Protein AF-A0A328BZM4-F1 (afdb_monomer)

pLDDT: mean 88.06, std 9.29, range [55.91, 97.25]

Organism: NCBI:txid2094024

Sequence (76 aa):
METENYEMVKKIILNDQLEQPEKLKLLVIKNSLSDLDKERIKQAVLESVSRKTDYPPDELAKLTCKAIYLIDSYEN

Structure (mmCIF, N/CA/C/O backbone):
data_AF-A0A328BZM4-F1
#
_entry.id   AF-A0A328BZM4-F1
#
loop_
_atom_site.group_PDB
_atom_site.id
_atom_site.type_symbol
_atom_site.label_atom_id
_atom_site.label_alt_id
_atom_site.label_comp_id
_atom_site.label_asym_id
_atom_site.label_entity_id
_atom_site.label_seq_id
_atom_site.pdbx_PDB_ins_code
_atom_site.Cartn_x
_atom_site.Cartn_y
_atom_site.Cartn_z
_atom_site.occupancy
_atom_site.B_iso_or_equiv
_atom_sit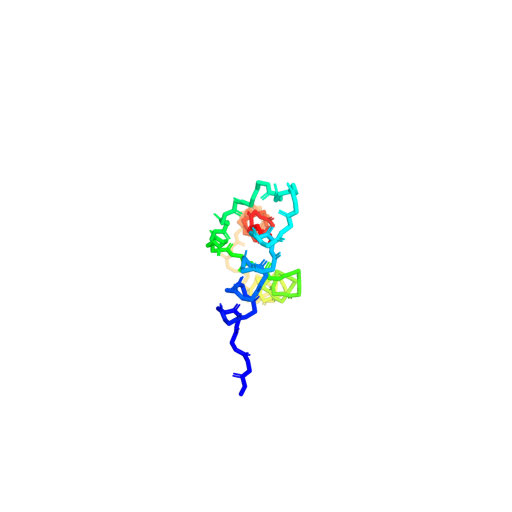e.auth_seq_id
_atom_site.auth_comp_id
_atom_site.auth_asym_id
_atom_site.auth_atom_id
_atom_site.pdbx_PDB_model_num
ATOM 1 N N . MET A 1 1 ? -4.402 -22.800 17.564 1.00 55.91 1 MET A N 1
ATOM 2 C CA . MET A 1 1 ? -3.920 -21.542 16.963 1.00 55.91 1 MET A CA 1
ATOM 3 C C . MET A 1 1 ? -5.092 -20.584 17.039 1.00 55.91 1 MET A C 1
ATOM 5 O O . MET A 1 1 ? -6.125 -20.903 16.462 1.00 55.91 1 MET A O 1
ATOM 9 N N . GLU A 1 2 ? -5.011 -19.534 17.853 1.00 61.84 2 GLU A N 1
ATOM 10 C CA . GLU A 1 2 ? -6.076 -18.523 17.912 1.00 61.84 2 GLU A CA 1
ATOM 11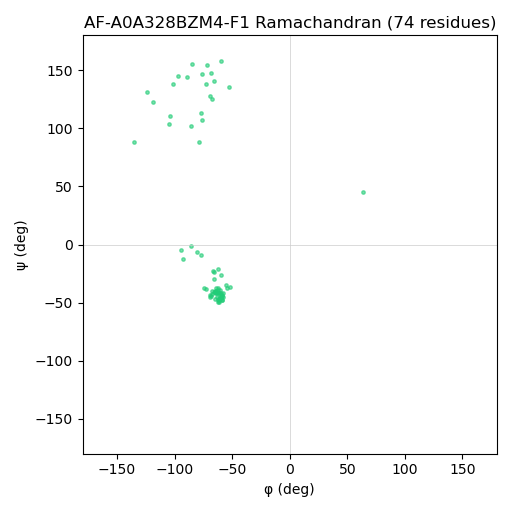 C C . GLU A 1 2 ? -6.094 -17.777 16.572 1.00 61.84 2 GLU A C 1
ATOM 13 O O . GLU A 1 2 ? -5.058 -17.327 16.087 1.00 61.84 2 GLU A O 1
ATOM 18 N N . THR A 1 3 ? -7.252 -17.738 15.917 1.00 85.94 3 THR A N 1
ATOM 19 C CA . THR A 1 3 ? -7.442 -16.986 14.667 1.00 85.94 3 THR A CA 1
ATOM 20 C C . THR A 1 3 ? -7.770 -15.531 14.988 1.00 85.94 3 THR A C 1
ATOM 22 O O . THR A 1 3 ? -8.392 -15.275 16.017 1.00 85.94 3 THR A O 1
ATOM 25 N N . GLU A 1 4 ? -7.490 -14.593 14.084 1.00 81.44 4 GLU A N 1
ATOM 26 C CA . GLU A 1 4 ? -7.891 -13.181 14.236 1.00 81.44 4 GLU A CA 1
ATOM 27 C C . GLU A 1 4 ? -9.391 -13.019 14.550 1.00 81.44 4 GLU A C 1
ATOM 29 O O . GLU A 1 4 ? -9.779 -12.206 15.388 1.00 81.44 4 GLU A O 1
ATOM 34 N N . ASN A 1 5 ? -10.236 -13.874 13.964 1.00 85.31 5 ASN A N 1
ATOM 35 C CA . ASN A 1 5 ? -11.675 -13.911 14.237 1.00 85.31 5 ASN A CA 1
ATOM 36 C C . ASN A 1 5 ? -12.001 -14.251 15.699 1.00 85.31 5 ASN A C 1
ATOM 38 O O . ASN A 1 5 ? -12.942 -13.704 16.268 1.00 85.31 5 ASN A O 1
ATOM 42 N N . TYR A 1 6 ? -11.228 -15.145 16.315 1.00 90.19 6 TYR A N 1
ATOM 43 C CA . TYR A 1 6 ? -11.426 -15.552 17.705 1.00 90.19 6 TYR A CA 1
ATOM 44 C C . TYR A 1 6 ? -11.080 -14.405 18.664 1.00 90.19 6 TYR A C 1
ATOM 46 O O . TYR A 1 6 ? -11.874 -14.081 19.547 1.00 90.19 6 TYR A O 1
ATOM 54 N N . GLU A 1 7 ? -9.955 -13.724 18.433 1.00 89.38 7 GLU A N 1
ATOM 55 C CA . GLU A 1 7 ? -9.557 -12.554 19.224 1.00 89.38 7 GLU A CA 1
ATOM 56 C C . GLU A 1 7 ? -10.541 -11.387 19.077 1.00 89.38 7 GLU A C 1
ATOM 58 O O . GLU A 1 7 ? -10.857 -10.703 20.054 1.00 89.38 7 GLU A O 1
ATOM 63 N N . MET A 1 8 ? -11.091 -11.186 17.876 1.00 88.81 8 MET A N 1
ATOM 64 C CA . MET A 1 8 ? -12.135 -10.189 17.645 1.00 88.81 8 MET A CA 1
ATOM 65 C C . MET A 1 8 ? -13.401 -10.504 18.452 1.00 88.81 8 MET A C 1
ATOM 67 O O . MET A 1 8 ? -13.895 -9.639 19.175 1.00 88.81 8 MET A O 1
ATOM 71 N N . VAL A 1 9 ? -13.899 -11.745 18.385 1.00 92.25 9 VAL A N 1
ATOM 72 C CA . VAL A 1 9 ? -15.086 -12.186 19.141 1.00 92.25 9 VAL A CA 1
ATOM 73 C C . VAL A 1 9 ? -14.873 -12.012 20.646 1.00 92.25 9 VAL A C 1
ATOM 75 O O . VAL A 1 9 ? -15.747 -11.485 21.333 1.00 92.25 9 VAL A O 1
ATOM 78 N N . LYS A 1 10 ? -13.693 -12.375 21.155 1.00 93.69 10 LYS A N 1
ATOM 79 C CA . LYS A 1 10 ? -13.339 -12.219 22.570 1.00 93.69 10 LYS A CA 1
ATOM 80 C C . LYS A 1 10 ? -13.401 -10.759 23.027 1.00 93.69 10 LYS A C 1
ATOM 82 O O . LYS A 1 10 ? -13.992 -10.478 24.067 1.00 93.69 10 LYS A O 1
ATOM 87 N N . LYS A 1 11 ? -12.855 -9.820 22.245 1.00 91.38 11 LYS A N 1
ATOM 88 C CA . LYS A 1 11 ? -12.918 -8.379 22.558 1.00 91.38 11 LYS A CA 1
ATOM 89 C C . LYS A 1 11 ? -14.346 -7.833 22.538 1.00 91.38 11 LYS A C 1
ATOM 91 O O . LYS A 1 11 ? -14.691 -7.044 23.411 1.00 91.38 11 LYS A O 1
ATOM 96 N N . ILE A 1 12 ? -15.172 -8.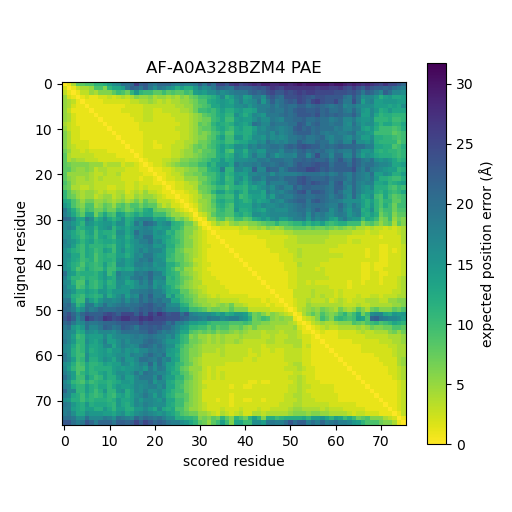266 21.582 1.00 92.81 12 ILE A N 1
ATOM 97 C CA . ILE A 1 12 ? -16.583 -7.855 21.499 1.00 92.81 12 ILE A CA 1
ATOM 98 C C . ILE A 1 12 ? -17.340 -8.296 22.755 1.00 92.81 12 ILE A C 1
ATOM 100 O O . ILE A 1 12 ? -18.024 -7.479 23.365 1.00 92.81 12 ILE A O 1
ATOM 104 N N . ILE A 1 13 ? -17.175 -9.559 23.164 1.00 94.69 13 ILE A N 1
ATOM 105 C CA . ILE A 1 13 ? -17.832 -10.108 24.359 1.00 94.69 13 ILE A CA 1
ATOM 106 C C . ILE A 1 13 ? -17.405 -9.342 25.615 1.00 94.69 13 ILE A C 1
ATOM 108 O O . ILE A 1 13 ? -18.254 -8.965 26.414 1.00 94.69 13 ILE A O 1
ATOM 112 N N . LEU A 1 14 ? -16.104 -9.085 25.783 1.00 95.31 14 LEU A N 1
ATOM 113 C CA . LEU A 1 14 ? -15.597 -8.349 26.944 1.00 95.31 14 LEU A CA 1
ATOM 114 C C . LEU A 1 14 ? -16.133 -6.913 27.007 1.00 95.31 14 LEU A C 1
ATOM 116 O O . LEU A 1 14 ? -16.457 -6.441 28.090 1.00 95.31 14 LEU A O 1
ATOM 120 N N . ASN A 1 15 ? -16.245 -6.228 25.866 1.00 94.69 15 ASN A N 1
ATOM 121 C CA . ASN A 1 15 ? -16.770 -4.865 25.811 1.00 94.69 15 ASN A CA 1
ATOM 122 C C . ASN A 1 15 ? -18.253 -4.792 26.204 1.00 94.69 15 ASN A C 1
ATOM 124 O O . ASN A 1 15 ? -18.635 -3.882 26.928 1.00 94.69 15 ASN A O 1
ATOM 128 N N . ASP A 1 16 ? -19.071 -5.755 25.765 1.00 93.25 16 ASP A N 1
ATOM 129 C CA . ASP A 1 16 ? -20.509 -5.820 26.084 1.00 93.25 16 ASP A CA 1
ATOM 130 C C . ASP A 1 16 ? -20.782 -6.063 27.581 1.00 93.25 16 ASP A C 1
ATOM 132 O O . ASP A 1 16 ? -21.825 -5.684 28.105 1.00 93.25 16 ASP A O 1
ATOM 136 N N . GLN A 1 17 ? -19.819 -6.656 28.290 1.00 94.69 17 GLN A N 1
ATOM 137 C CA . GLN A 1 17 ? -19.892 -6.903 29.733 1.00 94.69 17 GLN A CA 1
ATOM 138 C C . GLN A 1 17 ? -19.541 -5.676 30.592 1.00 94.69 17 GLN A C 1
ATOM 140 O O . GLN A 1 17 ? -19.669 -5.740 31.816 1.00 94.69 17 GLN A O 1
ATOM 145 N N . LEU A 1 18 ? -19.080 -4.575 29.991 1.00 92.81 18 LEU A N 1
ATOM 146 C CA . LEU A 1 18 ? -18.774 -3.341 30.715 1.00 92.81 18 LEU A CA 1
ATOM 147 C C . LEU A 1 18 ? -20.064 -2.598 31.088 1.00 92.81 18 LEU A C 1
ATOM 149 O O . LEU A 1 18 ? -21.022 -2.571 30.324 1.00 92.81 18 LEU A O 1
ATOM 153 N N . GLU A 1 19 ? -20.066 -1.907 32.232 1.00 92.38 19 GLU A N 1
ATOM 154 C CA . GLU A 1 19 ? -21.191 -1.043 32.638 1.00 92.38 19 GLU A CA 1
ATOM 155 C C . GLU A 1 19 ? -21.465 0.081 31.620 1.00 92.38 19 GLU A C 1
ATOM 157 O O . GLU A 1 19 ? -22.588 0.576 31.512 1.00 92.38 19 GLU A O 1
ATOM 162 N N . GLN A 1 20 ? -20.432 0.479 30.868 1.00 93.31 20 GLN A N 1
ATOM 163 C CA . GLN A 1 20 ? -20.501 1.437 29.766 1.00 93.31 20 GLN A CA 1
ATOM 164 C C . GLN A 1 20 ? -19.696 0.903 28.569 1.00 93.31 20 GLN A C 1
ATOM 166 O O . GLN A 1 20 ? -18.500 1.183 28.467 1.00 93.31 20 GLN A O 1
ATOM 171 N N . PRO A 1 21 ? -20.315 0.115 27.674 1.00 93.69 21 PRO A N 1
ATOM 172 C CA . PRO A 1 21 ? -19.626 -0.467 26.528 1.00 93.69 21 PRO A CA 1
ATOM 173 C C . PRO A 1 21 ? -19.172 0.611 25.536 1.00 93.69 21 PRO A C 1
ATOM 175 O O . PRO A 1 21 ? -19.911 1.550 25.223 1.00 93.69 21 PRO A O 1
ATOM 178 N N . GLU A 1 22 ? -17.974 0.449 24.972 1.00 94.38 22 GLU A N 1
ATOM 179 C CA . GLU A 1 22 ? -17.510 1.296 23.876 1.00 94.38 22 GLU A CA 1
ATOM 180 C C . GLU A 1 22 ? -18.319 1.027 22.604 1.00 94.38 22 GLU A C 1
ATOM 182 O O . GLU A 1 22 ? -18.723 -0.103 22.306 1.00 94.38 22 GLU A O 1
ATOM 187 N N . LYS A 1 23 ? -18.516 2.069 21.791 1.00 90.88 23 LYS A N 1
ATOM 188 C CA . LYS A 1 23 ? -19.149 1.925 20.480 1.00 90.88 23 LYS A CA 1
ATOM 189 C C . LYS A 1 23 ? -18.139 1.392 19.468 1.00 90.88 23 LYS A C 1
ATOM 191 O O . LYS A 1 23 ? -17.482 2.155 18.760 1.00 90.88 23 LYS A O 1
ATOM 196 N N . LEU A 1 24 ? -18.047 0.072 19.380 1.00 89.44 24 LEU A N 1
ATOM 197 C CA . LEU A 1 24 ? -17.170 -0.598 18.427 1.00 89.44 24 LEU A CA 1
ATOM 198 C C . LEU A 1 24 ? -17.716 -0.479 16.994 1.00 89.44 24 LEU A C 1
ATOM 200 O O . LEU A 1 24 ? -18.911 -0.650 16.745 1.00 89.44 24 LEU A O 1
ATOM 204 N N . LYS A 1 25 ? -16.828 -0.212 16.029 1.00 87.00 25 LYS A N 1
ATOM 205 C CA . LYS A 1 25 ? -17.123 -0.252 14.590 1.00 87.00 25 LYS A CA 1
ATOM 206 C C . LYS A 1 25 ? -16.235 -1.301 13.939 1.00 87.00 25 LYS A C 1
ATOM 208 O O . LYS A 1 25 ? -15.014 -1.209 14.009 1.00 87.00 25 LYS A O 1
ATOM 213 N N . LEU A 1 26 ? -16.853 -2.275 13.281 1.00 82.06 26 LEU A N 1
ATOM 214 C CA . LEU A 1 26 ? -16.121 -3.296 12.543 1.00 82.06 26 LEU A CA 1
ATOM 215 C C . LEU A 1 26 ? -15.641 -2.691 11.218 1.00 82.06 26 LEU A C 1
ATOM 217 O O . LEU A 1 26 ? -16.447 -2.307 10.367 1.00 82.06 26 LEU A O 1
ATOM 221 N N . LEU A 1 27 ? -14.324 -2.550 11.079 1.00 79.31 27 LEU A N 1
ATOM 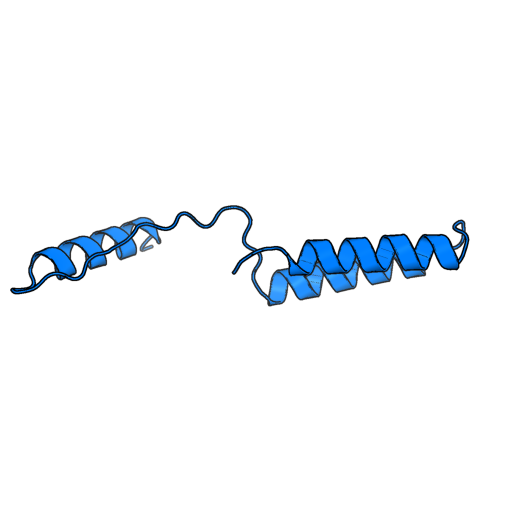222 C CA . LEU A 1 27 ? -13.668 -2.097 9.858 1.00 79.31 27 LEU A CA 1
ATOM 223 C C . LEU A 1 27 ? -13.048 -3.313 9.182 1.00 79.31 27 LEU A C 1
ATOM 225 O O . LEU A 1 27 ? -12.104 -3.909 9.689 1.00 79.31 27 LEU A O 1
ATOM 229 N N . VAL A 1 28 ? -13.610 -3.693 8.039 1.00 72.38 28 VAL A N 1
ATOM 230 C CA . VAL A 1 28 ? -12.991 -4.688 7.167 1.00 72.38 28 VAL A CA 1
ATOM 231 C C . VAL A 1 28 ? -12.020 -3.937 6.271 1.00 72.38 28 VAL A C 1
ATOM 233 O O . VAL A 1 28 ? -12.446 -3.286 5.316 1.00 72.38 28 VAL A O 1
ATOM 236 N N . ILE A 1 29 ? -10.732 -4.006 6.591 1.00 70.81 29 ILE A N 1
ATOM 237 C CA . ILE A 1 29 ? -9.692 -3.409 5.757 1.00 70.81 29 ILE A CA 1
ATOM 238 C C . ILE A 1 29 ? -9.504 -4.327 4.546 1.00 70.81 29 ILE A C 1
ATOM 240 O O . ILE A 1 29 ? -9.033 -5.457 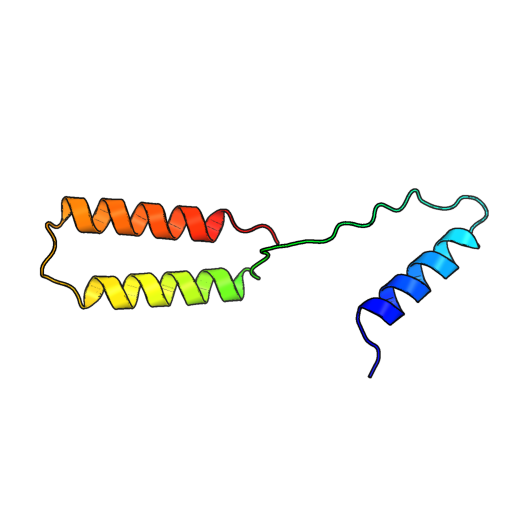4.662 1.00 70.81 29 ILE A O 1
ATOM 244 N N . LYS A 1 30 ? -9.973 -3.877 3.380 1.00 67.38 30 LYS A N 1
ATOM 245 C CA . LYS A 1 30 ? -9.729 -4.542 2.096 1.00 67.38 30 LYS A CA 1
ATOM 246 C C . LYS A 1 30 ? -8.635 -3.773 1.380 1.00 67.38 30 LYS A C 1
ATOM 248 O O . LYS A 1 30 ? -8.697 -2.551 1.335 1.00 67.38 30 LYS A O 1
ATOM 253 N N . ASN A 1 31 ? -7.707 -4.493 0.757 1.00 65.81 31 ASN A N 1
ATOM 254 C CA . ASN A 1 31 ? -6.564 -3.904 0.061 1.00 65.81 31 ASN A CA 1
ATOM 255 C C . ASN A 1 31 ? -5.627 -3.136 1.008 1.00 65.81 31 ASN A C 1
ATOM 257 O O . ASN A 1 31 ? -5.213 -2.029 0.674 1.00 65.81 31 ASN A O 1
ATOM 261 N N . SER A 1 32 ? -5.287 -3.709 2.166 1.00 76.19 32 SER A N 1
ATOM 262 C CA . SER A 1 32 ? -4.136 -3.224 2.923 1.00 76.19 32 SER A CA 1
ATOM 263 C C . SER A 1 32 ? -2.857 -3.931 2.515 1.00 76.19 32 SER A C 1
ATOM 265 O O . SER A 1 32 ? -2.843 -5.116 2.177 1.00 76.19 32 SER A O 1
ATOM 267 N N . LEU A 1 33 ? -1.777 -3.164 2.525 1.00 84.19 33 LEU A N 1
ATOM 268 C CA . LEU A 1 33 ? -0.416 -3.663 2.430 1.00 84.19 33 LEU A CA 1
ATOM 269 C C . LEU A 1 33 ? 0.308 -3.136 3.653 1.00 84.19 33 LEU A C 1
ATOM 271 O O . LEU A 1 33 ? 0.231 -1.937 3.908 1.00 84.19 33 LEU A O 1
ATOM 275 N N . SER A 1 34 ? 1.029 -3.997 4.371 1.00 88.19 34 SER A N 1
ATOM 276 C CA . SER A 1 34 ? 1.904 -3.511 5.437 1.00 88.19 34 SER A CA 1
ATOM 277 C C . SER A 1 34 ? 2.952 -2.549 4.866 1.00 88.19 34 SER A C 1
ATOM 279 O O . SER A 1 34 ? 3.290 -2.622 3.681 1.00 88.19 34 SER A O 1
ATOM 281 N N . ASP A 1 35 ? 3.520 -1.678 5.703 1.00 90.56 35 ASP A N 1
ATOM 282 C CA . ASP A 1 35 ? 4.601 -0.779 5.271 1.00 90.56 35 ASP A CA 1
ATOM 283 C C . ASP A 1 35 ? 5.768 -1.559 4.641 1.00 90.56 35 ASP A C 1
ATOM 285 O O . ASP A 1 35 ? 6.307 -1.161 3.607 1.00 90.56 35 ASP A O 1
ATOM 289 N N . LEU A 1 36 ? 6.080 -2.737 5.191 1.00 92.75 36 LEU A N 1
ATOM 290 C CA . LEU A 1 36 ? 7.092 -3.641 4.648 1.00 92.75 36 LEU A CA 1
ATOM 291 C C . LEU A 1 36 ? 6.713 -4.184 3.260 1.00 92.75 36 LEU A C 1
ATOM 293 O O . LEU A 1 36 ? 7.570 -4.286 2.381 1.00 92.75 36 LEU A O 1
ATOM 297 N N . ASP A 1 37 ? 5.447 -4.542 3.041 1.00 93.75 37 ASP A N 1
ATOM 298 C CA . ASP A 1 37 ? 4.990 -5.011 1.729 1.00 93.75 37 ASP A CA 1
ATOM 299 C C . ASP A 1 37 ? 5.036 -3.884 0.694 1.00 93.75 37 ASP A C 1
ATOM 301 O O . ASP A 1 37 ? 5.487 -4.101 -0.433 1.00 93.75 37 ASP A O 1
ATOM 305 N N . LYS A 1 38 ? 4.655 -2.661 1.083 1.00 94.62 38 LYS A N 1
ATOM 306 C CA . LYS A 1 38 ? 4.771 -1.469 0.229 1.00 94.62 38 LYS A CA 1
ATOM 307 C C . LYS A 1 38 ? 6.218 -1.225 -0.188 1.00 94.62 38 LYS A C 1
ATOM 309 O O . LYS A 1 38 ? 6.482 -1.031 -1.375 1.00 94.62 38 LYS A O 1
ATOM 314 N N . GLU A 1 39 ? 7.162 -1.271 0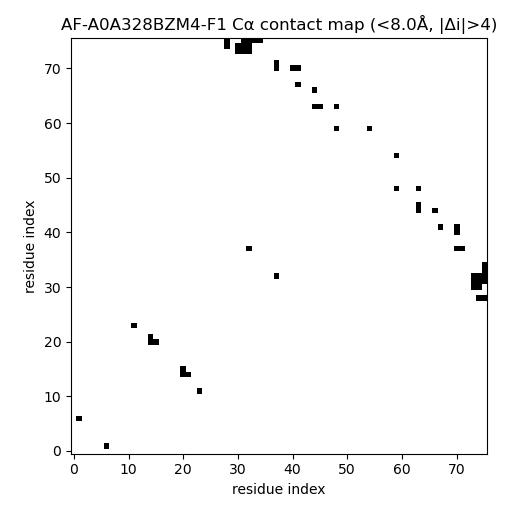.753 1.00 96.00 39 GLU A N 1
ATOM 315 C CA . GLU A 1 39 ? 8.592 -1.114 0.458 1.00 96.00 39 GLU A CA 1
ATOM 316 C C . GLU A 1 39 ? 9.104 -2.186 -0.508 1.00 96.00 39 GLU A C 1
ATOM 318 O O . GLU A 1 39 ? 9.748 -1.864 -1.510 1.00 96.00 39 GLU A O 1
ATOM 323 N N . ARG A 1 40 ? 8.755 -3.455 -0.268 1.00 97.25 40 ARG A N 1
ATOM 324 C CA . ARG A 1 40 ? 9.150 -4.573 -1.139 1.00 97.25 40 ARG A CA 1
ATOM 325 C C . ARG A 1 40 ? 8.619 -4.417 -2.561 1.00 97.25 40 ARG A C 1
ATOM 327 O O . ARG A 1 40 ? 9.357 -4.649 -3.519 1.00 97.25 40 ARG A O 1
ATOM 334 N N . ILE A 1 41 ? 7.365 -3.997 -2.718 1.00 95.50 41 ILE A N 1
ATOM 335 C CA . ILE A 1 41 ? 6.768 -3.786 -4.042 1.00 95.50 41 ILE A CA 1
ATOM 336 C C . ILE A 1 41 ? 7.436 -2.600 -4.747 1.00 95.50 41 ILE A C 1
ATOM 338 O O . ILE A 1 41 ? 7.774 -2.717 -5.926 1.00 95.50 41 ILE A O 1
ATOM 342 N N . LYS A 1 42 ? 7.697 -1.484 -4.049 1.00 95.94 42 LYS A N 1
ATOM 343 C CA . LYS A 1 42 ? 8.433 -0.342 -4.626 1.00 95.94 42 LYS A CA 1
ATOM 344 C C . LYS A 1 42 ? 9.811 -0.761 -5.127 1.00 95.94 42 LYS A C 1
ATOM 346 O O . LYS A 1 42 ? 10.183 -0.402 -6.243 1.00 95.94 42 LYS A O 1
ATOM 351 N N . GLN A 1 43 ? 10.544 -1.547 -4.339 1.00 96.56 43 GLN A N 1
ATOM 352 C CA . GLN A 1 43 ? 11.849 -2.055 -4.746 1.00 96.56 43 GLN A CA 1
ATOM 353 C C . GLN A 1 43 ? 11.745 -2.920 -6.011 1.00 96.56 43 GLN A C 1
ATOM 355 O O . GLN A 1 43 ? 12.480 -2.686 -6.969 1.00 96.56 43 GLN A O 1
ATOM 360 N N . ALA A 1 44 ? 10.787 -3.849 -6.067 1.00 95.50 44 ALA A N 1
ATOM 361 C CA . ALA A 1 44 ? 10.560 -4.678 -7.250 1.00 95.50 44 ALA A CA 1
ATOM 362 C C . ALA A 1 44 ? 10.207 -3.845 -8.500 1.00 95.50 44 ALA A C 1
ATOM 364 O O . ALA A 1 44 ? 10.699 -4.125 -9.596 1.00 95.50 44 ALA A O 1
ATOM 365 N N . VAL A 1 45 ? 9.399 -2.787 -8.348 1.00 93.94 45 VAL A N 1
ATOM 366 C CA . VAL A 1 45 ? 9.088 -1.848 -9.438 1.00 93.94 45 VAL A CA 1
ATOM 367 C C . VAL A 1 45 ? 10.359 -1.163 -9.937 1.00 93.94 45 VAL A C 1
ATOM 369 O O . VAL A 1 45 ? 10.621 -1.191 -11.141 1.00 93.94 45 VAL A O 1
ATOM 372 N N . LEU A 1 46 ? 11.183 -0.611 -9.043 1.00 93.12 46 LEU A N 1
ATOM 373 C CA . LEU A 1 46 ? 12.434 0.062 -9.411 1.00 93.12 46 LEU A CA 1
ATOM 374 C C . LEU A 1 46 ? 13.425 -0.885 -10.104 1.00 93.12 46 LEU A C 1
ATOM 376 O O . LEU A 1 46 ? 14.025 -0.517 -11.114 1.00 93.12 46 LEU A O 1
ATOM 380 N N . GLU A 1 47 ? 13.555 -2.119 -9.618 1.00 93.69 47 GLU A N 1
ATOM 381 C CA . GLU A 1 47 ? 14.392 -3.148 -10.243 1.00 93.69 47 GLU A CA 1
ATOM 382 C C . GLU A 1 47 ? 13.882 -3.590 -11.620 1.00 93.69 47 GLU A C 1
ATOM 384 O O . GLU A 1 47 ? 14.672 -4.004 -12.468 1.00 93.69 47 GLU A O 1
ATOM 389 N N . SER A 1 48 ? 12.570 -3.532 -11.856 1.00 89.50 48 SER A N 1
ATOM 390 C CA . SER A 1 48 ? 11.994 -3.835 -13.170 1.00 89.50 48 SER A CA 1
ATOM 391 C C . SER A 1 48 ? 12.247 -2.709 -14.177 1.00 89.50 48 SER A C 1
ATOM 393 O O . SER 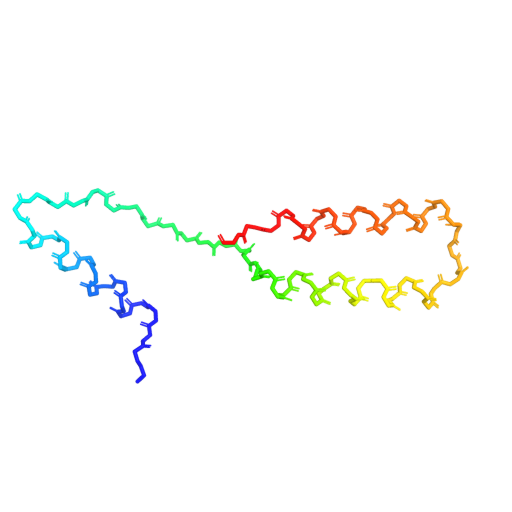A 1 48 ? 12.533 -2.968 -15.346 1.00 89.50 48 SER A O 1
ATOM 395 N N . VAL A 1 49 ? 12.183 -1.463 -13.702 1.00 89.06 49 VAL A N 1
ATOM 396 C CA . VAL A 1 49 ? 12.407 -0.242 -14.481 1.00 89.06 49 VAL A CA 1
ATOM 397 C C . VAL A 1 49 ? 13.875 -0.118 -14.875 1.00 89.06 49 VAL A C 1
ATOM 399 O O . VAL A 1 49 ? 14.165 0.147 -16.036 1.00 89.06 49 VAL A O 1
ATOM 402 N N . SER A 1 50 ? 14.806 -0.398 -13.958 1.00 84.88 50 SER A N 1
ATOM 403 C CA . SER A 1 50 ? 16.250 -0.319 -14.231 1.00 84.88 50 SER A CA 1
ATOM 404 C C . SER A 1 50 ? 16.731 -1.290 -15.315 1.00 84.88 50 SER A C 1
ATOM 406 O O . SER A 1 50 ? 17.775 -1.063 -15.923 1.00 84.88 50 SER A O 1
ATOM 408 N N . ARG A 1 51 ? 15.969 -2.358 -15.584 1.00 86.44 51 ARG A N 1
ATOM 409 C CA . ARG A 1 51 ? 16.267 -3.361 -16.619 1.00 86.44 51 ARG A CA 1
ATOM 410 C C . ARG A 1 51 ? 15.618 -3.060 -17.973 1.00 86.44 51 ARG A C 1
ATOM 412 O O . ARG A 1 51 ? 15.967 -3.719 -18.947 1.00 86.44 51 ARG A O 1
ATOM 419 N N . LYS A 1 52 ? 14.674 -2.114 -18.054 1.00 75.31 52 LYS A N 1
ATOM 420 C CA . LYS A 1 52 ? 13.957 -1.768 -19.292 1.00 75.31 52 LYS A CA 1
ATOM 421 C C . LYS A 1 52 ? 14.467 -0.449 -19.864 1.00 75.31 52 LYS A C 1
ATOM 423 O O . LYS A 1 52 ? 14.099 0.622 -19.395 1.00 75.31 52 LYS A O 1
ATOM 428 N N . THR A 1 53 ? 15.272 -0.542 -20.919 1.00 68.25 53 THR A N 1
ATOM 429 C CA . THR A 1 53 ? 15.881 0.605 -21.615 1.00 68.25 53 THR A CA 1
ATOM 430 C C . THR A 1 53 ? 15.084 1.100 -22.824 1.00 68.25 53 THR A C 1
ATOM 432 O O . THR A 1 53 ? 15.456 2.105 -23.419 1.00 68.25 53 THR A O 1
ATOM 435 N N . ASP A 1 54 ? 13.999 0.413 -23.189 1.00 85.31 54 ASP A N 1
ATOM 436 C CA . ASP A 1 54 ? 13.283 0.643 -24.457 1.00 85.31 54 ASP A CA 1
ATOM 437 C C . ASP A 1 54 ? 12.227 1.759 -24.381 1.00 85.31 54 ASP A C 1
ATOM 439 O O . ASP A 1 54 ? 11.563 2.060 -25.372 1.00 85.31 54 ASP A O 1
ATOM 443 N N . TYR A 1 55 ? 12.055 2.373 -23.209 1.00 83.12 55 TYR A N 1
ATOM 444 C CA . TYR A 1 55 ? 11.139 3.493 -23.010 1.00 83.12 55 TYR A CA 1
ATOM 445 C C . TYR A 1 55 ? 11.874 4.835 -23.082 1.00 83.12 55 TYR A C 1
ATOM 447 O O . TYR A 1 55 ? 12.993 4.951 -22.572 1.00 83.12 55 TYR A O 1
ATOM 455 N N . PRO A 1 56 ? 11.228 5.886 -23.619 1.00 91.00 56 PRO A N 1
ATOM 456 C CA . PRO A 1 56 ? 11.690 7.253 -23.438 1.00 91.00 56 PRO A CA 1
ATOM 457 C C . PRO A 1 56 ? 11.889 7.567 -21.944 1.00 91.00 56 PRO A C 1
ATOM 459 O O . PRO A 1 56 ? 11.019 7.229 -21.132 1.00 91.00 56 PRO A O 1
ATOM 462 N N . PRO A 1 57 ? 12.996 8.226 -21.546 1.00 88.69 57 PRO A N 1
ATOM 463 C CA . PRO A 1 57 ? 13.279 8.496 -20.136 1.00 88.69 57 PRO A CA 1
ATOM 464 C C . PRO A 1 57 ? 12.165 9.252 -19.401 1.00 88.69 57 PRO A C 1
ATOM 466 O O . PRO A 1 57 ? 11.911 8.993 -18.225 1.00 88.69 57 PRO A O 1
ATOM 469 N 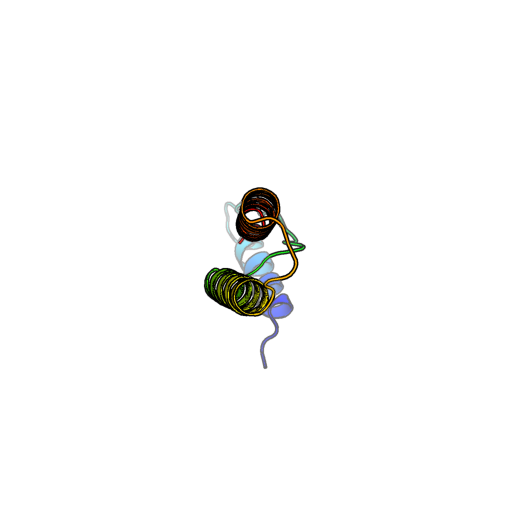N . ASP A 1 58 ? 11.475 10.173 -20.079 1.00 91.94 58 ASP A N 1
ATOM 470 C CA . ASP A 1 58 ? 10.395 10.957 -19.480 1.00 91.94 58 ASP A CA 1
ATOM 471 C C . ASP A 1 58 ? 9.129 10.117 -19.244 1.00 91.94 58 ASP A C 1
ATOM 473 O O . ASP A 1 58 ? 8.462 10.270 -18.218 1.00 91.94 58 ASP A O 1
ATOM 477 N N . GLU A 1 59 ? 8.806 9.210 -20.165 1.00 91.00 59 GLU A N 1
ATOM 478 C CA . GLU A 1 59 ? 7.681 8.288 -20.036 1.00 91.00 59 GLU A CA 1
ATOM 479 C C . GLU A 1 59 ? 7.939 7.267 -18.926 1.00 91.00 59 GLU A C 1
ATOM 481 O O . GLU A 1 59 ? 7.084 7.058 -18.060 1.00 91.00 59 GLU A O 1
ATOM 486 N N . LEU A 1 60 ? 9.152 6.711 -18.885 1.00 91.06 60 LEU A N 1
ATOM 487 C CA . LEU A 1 60 ? 9.579 5.784 -17.842 1.00 91.06 60 LEU A CA 1
ATOM 488 C C . LEU A 1 60 ? 9.479 6.425 -16.450 1.00 91.06 60 LEU A C 1
ATOM 490 O O . LEU A 1 60 ? 8.933 5.818 -15.525 1.00 91.06 60 LEU A O 1
ATOM 494 N N . ALA A 1 61 ? 9.931 7.675 -16.309 1.00 90.75 61 ALA A N 1
ATOM 495 C CA . ALA A 1 61 ? 9.822 8.425 -15.061 1.00 90.75 61 ALA A CA 1
ATOM 496 C C . ALA A 1 61 ? 8.356 8.647 -14.645 1.00 90.75 61 ALA A C 1
ATOM 498 O O . ALA A 1 61 ? 7.990 8.359 -13.504 1.00 90.75 61 ALA A O 1
ATOM 499 N N . LYS A 1 62 ? 7.488 9.092 -15.567 1.00 94.12 62 LYS A N 1
ATOM 500 C CA . LYS A 1 62 ? 6.054 9.316 -15.293 1.00 94.12 62 LYS A CA 1
ATOM 501 C C . LYS A 1 62 ? 5.354 8.041 -14.822 1.00 94.12 62 LYS A C 1
ATOM 503 O O . LYS A 1 62 ? 4.629 8.070 -13.826 1.00 94.12 62 LYS A O 1
ATOM 508 N N . LEU A 1 63 ? 5.571 6.927 -15.524 1.00 93.31 63 LEU A N 1
ATOM 509 C CA . LEU A 1 63 ? 4.961 5.637 -15.192 1.00 93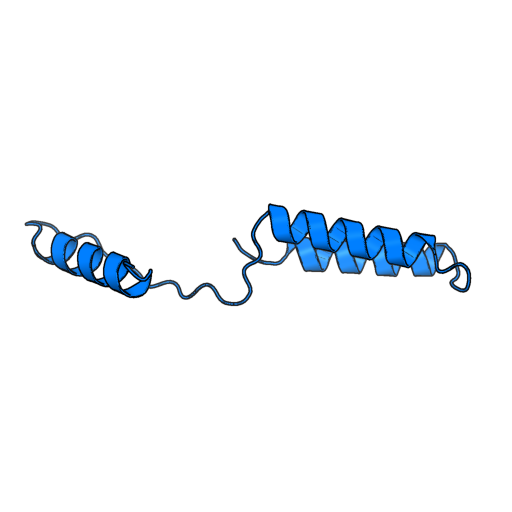.31 63 LEU A CA 1
ATOM 510 C C . LEU A 1 63 ? 5.442 5.121 -13.832 1.00 93.31 63 LEU A C 1
ATOM 512 O O . LEU A 1 63 ? 4.627 4.672 -13.026 1.00 93.31 63 LEU A O 1
ATOM 516 N N . THR A 1 64 ? 6.738 5.252 -13.549 1.00 94.12 64 THR A N 1
ATOM 517 C CA . THR A 1 64 ? 7.331 4.823 -12.274 1.00 94.12 64 THR A CA 1
ATOM 518 C C . THR A 1 64 ? 6.781 5.635 -11.102 1.00 94.12 64 THR A C 1
ATOM 520 O O . THR A 1 64 ? 6.326 5.057 -10.116 1.00 94.12 64 THR A O 1
ATOM 523 N N . CYS A 1 65 ? 6.729 6.966 -11.223 1.00 95.19 65 CYS A N 1
ATOM 524 C CA . CYS A 1 65 ? 6.147 7.830 -10.193 1.00 95.19 65 CYS A CA 1
ATOM 525 C C . CYS A 1 65 ? 4.673 7.497 -9.930 1.00 95.19 65 CYS A C 1
ATOM 527 O O . CYS A 1 65 ? 4.248 7.433 -8.777 1.00 95.19 65 CYS A O 1
ATOM 529 N N . LYS A 1 66 ? 3.894 7.229 -10.987 1.00 96.19 66 LYS A N 1
ATOM 530 C CA . LYS A 1 66 ? 2.491 6.820 -10.851 1.00 96.19 66 LYS A CA 1
ATOM 531 C C . LYS A 1 66 ? 2.353 5.478 -10.129 1.00 96.19 66 LYS A C 1
ATOM 533 O O . LYS A 1 66 ? 1.470 5.340 -9.288 1.00 96.19 66 LYS A O 1
ATOM 538 N N . ALA A 1 67 ? 3.213 4.506 -10.434 1.00 95.50 67 ALA A N 1
ATOM 539 C CA . ALA A 1 67 ? 3.207 3.209 -9.763 1.00 95.50 67 ALA A CA 1
ATOM 540 C C . ALA A 1 67 ? 3.515 3.343 -8.263 1.00 95.50 67 ALA A C 1
ATOM 542 O O . ALA A 1 67 ? 2.789 2.786 -7.445 1.00 95.50 67 ALA A O 1
ATOM 543 N N . ILE A 1 68 ? 4.530 4.133 -7.897 1.00 95.50 68 ILE A N 1
ATOM 544 C CA . ILE A 1 68 ? 4.887 4.386 -6.491 1.00 95.50 68 ILE A CA 1
ATOM 545 C C . ILE A 1 68 ? 3.731 5.062 -5.745 1.00 95.50 68 ILE A C 1
ATOM 547 O O . ILE A 1 68 ? 3.352 4.596 -4.674 1.00 95.50 68 ILE A O 1
ATOM 551 N N . TYR A 1 69 ? 3.116 6.090 -6.338 1.00 95.62 69 TYR A N 1
ATOM 552 C CA . TYR A 1 69 ? 1.955 6.764 -5.751 1.00 95.62 69 TYR A CA 1
ATOM 553 C C . TYR A 1 69 ? 0.787 5.803 -5.486 1.00 95.62 69 TYR A C 1
ATOM 555 O O . TYR A 1 69 ? 0.156 5.863 -4.433 1.00 95.62 69 TYR A O 1
ATOM 563 N N . LEU A 1 70 ? 0.508 4.892 -6.423 1.00 94.00 70 LEU A N 1
ATOM 564 C CA . LEU A 1 70 ? -0.542 3.891 -6.242 1.00 94.00 70 LEU A CA 1
ATOM 565 C C . LEU A 1 70 ? -0.220 2.934 -5.092 1.00 94.00 70 LEU A C 1
ATOM 567 O O . LEU A 1 70 ? -1.118 2.630 -4.317 1.00 94.00 70 LEU A O 1
ATOM 571 N N . ILE A 1 71 ? 1.035 2.502 -4.939 1.00 93.94 71 ILE A N 1
ATOM 572 C CA . ILE A 1 71 ? 1.457 1.643 -3.818 1.00 93.94 71 ILE A CA 1
ATOM 573 C C . ILE A 1 71 ? 1.265 2.366 -2.477 1.00 93.94 71 ILE A C 1
ATOM 575 O O . ILE A 1 71 ? 0.756 1.774 -1.527 1.00 93.94 71 ILE A O 1
ATOM 579 N N . ASP A 1 72 ? 1.609 3.653 -2.415 1.00 92.00 72 ASP A N 1
ATOM 580 C CA . ASP A 1 72 ? 1.424 4.482 -1.218 1.00 92.00 72 ASP A CA 1
ATOM 581 C C . ASP A 1 72 ? -0.045 4.730 -0.867 1.00 92.00 72 ASP A C 1
ATOM 583 O O . ASP A 1 72 ? -0.363 4.982 0.292 1.00 92.00 72 ASP A O 1
ATOM 587 N N . SER A 1 73 ? -0.949 4.617 -1.842 1.00 90.56 73 SER A N 1
ATOM 588 C CA . SER A 1 73 ? -2.387 4.787 -1.617 1.00 90.56 73 SER A CA 1
ATOM 589 C C . SER A 1 73 ? -3.077 3.588 -0.950 1.00 90.56 73 SER A C 1
ATOM 591 O O . SER A 1 73 ? -4.240 3.709 -0.573 1.00 90.56 73 SER A O 1
ATOM 593 N N . TYR A 1 74 ? -2.395 2.444 -0.791 1.00 86.31 74 TYR A N 1
ATOM 594 C CA . TYR A 1 74 ? -2.946 1.303 -0.050 1.00 86.31 74 TYR A CA 1
ATOM 595 C C . TYR A 1 74 ? -3.027 1.651 1.442 1.00 86.31 74 TYR A C 1
ATOM 597 O O . TYR A 1 74 ? -2.041 2.088 2.037 1.00 86.31 74 TYR A O 1
ATOM 605 N N . GLU A 1 75 ? -4.192 1.464 2.059 1.00 78.69 75 GLU A N 1
ATOM 606 C CA . GLU A 1 75 ? -4.388 1.752 3.487 1.00 78.69 75 GLU A CA 1
ATOM 607 C C . GLU A 1 75 ? -3.666 0.707 4.362 1.00 78.69 75 GLU A C 1
ATOM 609 O O . GLU A 1 75 ? -3.395 -0.404 3.905 1.00 78.69 75 GLU A O 1
ATOM 614 N N . ASN A 1 76 ? -3.298 1.073 5.596 1.00 59.91 76 ASN A N 1
ATOM 615 C CA . ASN A 1 76 ? -2.788 0.135 6.609 1.00 59.91 76 ASN A CA 1
ATOM 616 C C . ASN A 1 76 ? -3.938 -0.347 7.493 1.00 59.91 76 ASN A C 1
ATOM 618 O O . ASN A 1 76 ? -4.725 0.522 7.932 1.00 59.91 76 ASN A O 1
#

Secondary structure (DSSP, 8-state):
---HHHHHHHHHHHHHTSSS----------SB--HHHHHHHHHHHHHHHTT--SS-HHHHHHHHHHHHHHHHTSB-

Mean predicted aligned error: 9.49 Å

Solvent-accessible surface area (backbone atoms only — not comparable to full-atom values): 4749 Å² total; per-residue (Å²): 130,89,47,74,69,54,58,50,52,51,52,54,56,57,38,68,71,41,100,74,53,73,89,81,76,91,77,84,82,73,71,57,44,54,74,68,53,40,52,53,52,48,50,52,51,52,60,54,51,77,71,54,80,90,55,58,71,68,57,50,50,54,53,50,54,52,52,49,52,55,52,68,67,40,48,120

Radius of gyration: 20.84 Å; Cα contacts (8 Å, |Δi|>4): 29; chains: 1; bounding box: 38×32×57 Å

Foldseek 3Di:
DQDPVNVVVVVVVVQVPDPHRDPDDDDDQDQADPPVRLVVVLVVLVVVLVPDPPDDPVVSVVVSVVVNVVSVPGDD